Protein AF-K5VY73-F1 (afdb_monomer_lite)

pLDDT: mean 74.34, std 22.11, range [36.94, 97.06]

InterPro domains:
  IPR023198 Phosphoglycolate phosphatase-like, domain 2 [G3DSA:1.10.150.240] (30-88)
  IPR036412 HAD-like superfamily [SSF56784] (15-99)
  IPR051806 HAD-like Sugar Phosphate Phosphatase [PTHR43481] (10-94)

Secondary structure (DSSP, 8-state):
------PPP-----S-----SBTTTB--HHHHHHHHHHHHHHTT--HHHHHHHHTTS-HHHHHHHH-TTS-TTTHHHHHHHHHHHHHHHHHHHHHHSTT--S--------S-S------------------------PPP-------

Sequence (147 aa):
MSSQQQQPIVTFFTEAVLFDMDGTLTDSIAAVEAAWGKVAMDIGQDPAYVIAATHGKRAVDNLAQFKPHIKAHEMDDEVTAFEESILFFADAYNKFGPGSQPGSPSPTIDSGATTPSLTPSSSAPSSRAPSRAPSFRPPDHVCRERA

Organism: Phanerochaete carnosa (strain HHB-10118-sp) (NCBI:txid650164)

Structure (mmCIF, N/CA/C/O backbone):
data_AF-K5VY73-F1
#
_entry.id   AF-K5VY73-F1
#
loop_
_atom_site.group_PDB
_atom_site.id
_atom_site.type_symbol
_atom_site.label_atom_id
_atom_site.label_alt_id
_atom_site.label_comp_id
_atom_site.label_asym_id
_atom_site.label_entity_id
_atom_site.label_seq_id
_atom_site.pdbx_PDB_ins_code
_atom_site.Cartn_x
_atom_site.Cartn_y
_atom_site.Cartn_z
_atom_site.occupancy
_atom_site.B_iso_or_equiv
_atom_site.auth_seq_id
_atom_site.auth_comp_id
_atom_site.auth_asym_id
_atom_site.auth_atom_id
_atom_site.pdbx_PDB_model_num
ATOM 1 N N . MET A 1 1 ? -36.052 10.084 -1.325 1.00 48.84 1 MET A N 1
ATOM 2 C CA . MET A 1 1 ? -35.881 10.319 0.124 1.00 48.84 1 MET A CA 1
ATOM 3 C C . MET A 1 1 ? -35.345 9.027 0.722 1.00 48.84 1 MET A C 1
ATOM 5 O O . MET A 1 1 ? -36.136 8.160 1.063 1.00 48.84 1 MET A O 1
ATOM 9 N N . SER A 1 2 ? -34.023 8.836 0.715 1.00 58.88 2 SER A N 1
ATOM 10 C CA . SER A 1 2 ? -33.405 7.623 1.267 1.00 58.88 2 SER A CA 1
ATOM 11 C C . SER A 1 2 ? -33.221 7.804 2.765 1.00 58.88 2 SER A C 1
ATOM 13 O O . SER A 1 2 ? -32.424 8.630 3.204 1.00 58.88 2 SER A O 1
ATOM 15 N N . SER A 1 3 ? -34.014 7.068 3.535 1.00 61.28 3 SER A N 1
ATOM 16 C CA . SER A 1 3 ? -33.940 7.012 4.989 1.00 61.28 3 SER A CA 1
ATOM 17 C C . SER A 1 3 ? -32.624 6.353 5.400 1.00 61.28 3 SER A C 1
ATOM 19 O O . SER A 1 3 ? -32.443 5.156 5.191 1.00 61.28 3 SER A O 1
ATOM 21 N N . GLN A 1 4 ? -31.705 7.133 5.967 1.00 61.09 4 GLN A N 1
ATOM 22 C CA . GLN A 1 4 ? -30.519 6.607 6.640 1.00 61.09 4 GLN A CA 1
ATOM 23 C C . GLN A 1 4 ? -30.999 5.825 7.871 1.00 61.09 4 GLN A C 1
ATOM 25 O O . GLN A 1 4 ? -31.485 6.414 8.837 1.00 61.09 4 GLN A O 1
ATOM 30 N N . GLN A 1 5 ? -30.948 4.494 7.815 1.00 65.00 5 GLN A N 1
ATOM 31 C CA . GLN A 1 5 ? -31.205 3.655 8.982 1.00 65.00 5 GLN A CA 1
ATOM 32 C C . GLN A 1 5 ? -30.027 3.810 9.946 1.00 65.00 5 GLN A C 1
ATOM 34 O O . GLN A 1 5 ? -28.917 3.361 9.664 1.00 65.00 5 GLN A O 1
ATOM 39 N N . GLN A 1 6 ? -30.271 4.477 11.073 1.00 66.31 6 GLN A N 1
ATOM 40 C CA . GLN A 1 6 ? -29.308 4.586 12.161 1.00 66.31 6 GLN A CA 1
ATOM 41 C C . GLN A 1 6 ? -29.053 3.180 12.721 1.00 66.31 6 GLN A C 1
ATOM 43 O O . GLN A 1 6 ? -29.952 2.569 13.300 1.00 66.31 6 GLN A O 1
ATOM 48 N N . GLN A 1 7 ? -27.846 2.654 12.522 1.00 74.56 7 GLN A N 1
ATOM 49 C CA . GLN A 1 7 ? -27.454 1.368 13.094 1.00 74.56 7 GLN A CA 1
ATOM 50 C C . GLN A 1 7 ? -27.442 1.475 14.632 1.00 74.56 7 GLN A C 1
ATOM 52 O O . GLN A 1 7 ? -26.979 2.493 15.161 1.00 74.56 7 GLN A O 1
ATOM 57 N N . PRO A 1 8 ? -27.961 0.475 15.369 1.00 80.75 8 PRO A N 1
ATOM 58 C CA . PRO A 1 8 ? -27.971 0.505 16.827 1.00 80.75 8 PRO A CA 1
ATOM 59 C C . PRO A 1 8 ? -26.538 0.473 17.375 1.00 80.75 8 PRO A C 1
ATOM 61 O O . PRO A 1 8 ? -25.702 -0.298 16.910 1.00 80.75 8 PRO A O 1
ATOM 64 N N . ILE A 1 9 ? -26.259 1.305 18.381 1.00 88.31 9 ILE A N 1
ATOM 65 C CA . ILE A 1 9 ? -24.979 1.285 19.101 1.00 88.31 9 ILE A CA 1
ATOM 66 C C . ILE A 1 9 ? -24.920 -0.006 19.924 1.00 88.31 9 ILE A C 1
ATOM 68 O O . ILE A 1 9 ? -25.812 -0.261 20.734 1.00 88.31 9 ILE A O 1
ATOM 72 N N . VAL A 1 10 ? -23.871 -0.805 19.726 1.00 90.81 10 VAL A N 1
ATOM 73 C CA . VAL A 1 10 ? -23.639 -2.057 20.459 1.00 90.81 10 VAL A CA 1
ATOM 74 C C . VAL A 1 10 ? -22.386 -1.914 21.320 1.00 90.81 10 VAL A C 1
ATOM 76 O O . VAL A 1 10 ? -21.355 -1.445 20.842 1.00 90.81 10 VAL A O 1
ATOM 79 N N . THR A 1 11 ? -22.475 -2.324 22.585 1.00 92.69 11 THR A N 1
ATOM 80 C CA . THR A 1 11 ? -21.368 -2.272 23.552 1.00 92.69 11 THR A CA 1
ATOM 81 C C . THR A 1 11 ? -20.851 -3.679 23.836 1.00 92.69 11 THR A C 1
ATOM 83 O O . THR A 1 11 ? -21.643 -4.580 24.110 1.00 92.69 11 THR A O 1
ATOM 86 N N . PHE A 1 12 ? -19.527 -3.852 23.834 1.00 92.25 12 PHE A N 1
ATOM 87 C CA . PHE A 1 12 ? -18.850 -5.108 24.171 1.00 92.25 12 PHE A CA 1
ATOM 88 C C . PHE A 1 12 ? -17.764 -4.866 25.225 1.00 92.25 12 PHE A C 1
ATOM 90 O O . PHE A 1 12 ? -17.153 -3.799 25.251 1.00 92.25 12 PHE A O 1
ATOM 97 N N . PHE A 1 13 ? -17.510 -5.863 26.076 1.00 95.19 13 PHE A N 1
ATOM 98 C CA . PHE A 1 13 ? -16.440 -5.838 27.076 1.00 95.19 13 PHE A CA 1
ATOM 99 C C . PHE A 1 13 ? -15.365 -6.857 26.694 1.00 95.19 13 PHE A C 1
ATOM 101 O O . PHE A 1 13 ? -15.680 -8.011 26.413 1.00 95.19 13 PHE A O 1
ATOM 108 N N . THR A 1 14 ? -14.107 -6.425 26.680 1.00 95.50 14 THR A N 1
ATOM 109 C CA . THR A 1 14 ? -12.933 -7.250 26.371 1.00 95.50 14 THR A CA 1
ATOM 110 C C . THR A 1 14 ? -11.769 -6.825 27.260 1.00 95.50 14 THR A C 1
ATOM 112 O O . THR A 1 14 ? -11.733 -5.691 27.738 1.00 95.50 14 THR A O 1
ATOM 115 N N . GLU A 1 15 ? -10.820 -7.728 27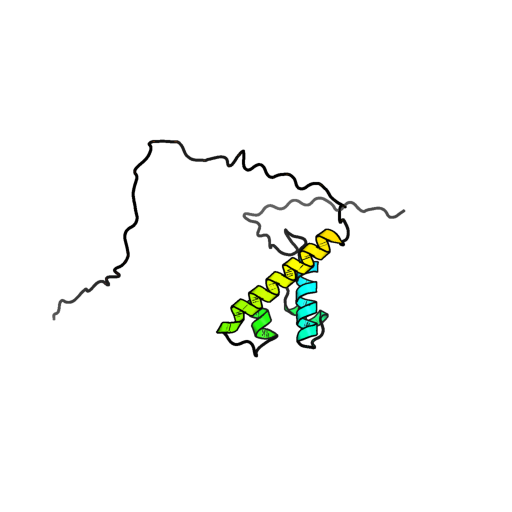.482 1.00 97.06 15 GLU A N 1
ATOM 116 C CA . GLU A 1 15 ? -9.601 -7.454 28.249 1.00 97.06 15 GLU A CA 1
ATOM 117 C C . GLU A 1 15 ? -8.576 -6.654 27.431 1.00 97.06 15 GLU A C 1
ATOM 119 O O . GLU A 1 15 ? -7.795 -5.889 27.993 1.00 97.06 15 GLU A O 1
ATOM 124 N N . ALA A 1 16 ? -8.593 -6.802 26.102 1.00 95.94 16 ALA A N 1
ATOM 125 C CA . ALA A 1 16 ? -7.701 -6.094 25.191 1.00 95.94 16 ALA A CA 1
ATOM 126 C C . ALA A 1 16 ? -8.325 -5.909 23.799 1.00 95.94 16 ALA A C 1
ATOM 128 O O . ALA A 1 16 ? -9.226 -6.650 23.393 1.00 95.94 16 ALA A O 1
ATOM 129 N N . VAL A 1 17 ? -7.807 -4.924 23.062 1.00 94.12 17 VAL A N 1
ATOM 130 C CA . VAL A 1 17 ? -8.112 -4.663 21.649 1.00 94.12 17 VAL A CA 1
ATOM 131 C C . VAL A 1 17 ? -6.791 -4.50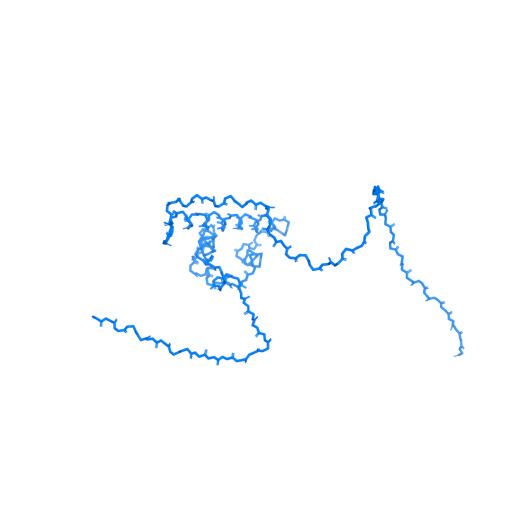1 20.905 1.00 94.12 17 VAL A C 1
ATOM 133 O O . VAL A 1 17 ? -5.897 -3.807 21.389 1.00 94.12 17 VAL A O 1
ATOM 136 N N . LEU A 1 18 ? -6.674 -5.138 19.740 1.00 94.62 18 LEU A N 1
ATOM 137 C CA . LEU A 1 18 ? -5.537 -4.988 18.838 1.00 94.62 18 LEU A CA 1
ATOM 138 C C . LEU A 1 18 ? -6.001 -4.277 17.566 1.00 94.62 18 LEU A C 1
ATOM 140 O O . LEU A 1 18 ? -6.978 -4.699 16.950 1.00 94.62 18 LEU A O 1
ATOM 144 N N . PHE A 1 19 ? -5.290 -3.216 17.194 1.00 91.31 19 PHE A N 1
ATOM 145 C CA . PHE A 1 19 ? -5.516 -2.473 15.960 1.00 91.31 19 PHE A CA 1
ATOM 146 C C . PHE A 1 19 ? -4.375 -2.749 14.988 1.00 91.31 19 PHE A C 1
ATOM 148 O O . PHE A 1 19 ? -3.208 -2.719 15.381 1.00 91.31 19 PHE A O 1
ATOM 155 N N . ASP A 1 20 ? -4.728 -3.003 13.733 1.00 87.12 20 ASP A N 1
ATOM 156 C CA . ASP A 1 20 ? -3.786 -2.937 12.617 1.00 87.12 20 ASP A CA 1
ATOM 157 C C . ASP A 1 20 ? -3.502 -1.463 12.247 1.00 87.12 20 ASP A C 1
ATOM 159 O O . ASP A 1 20 ? -4.169 -0.558 12.754 1.00 87.12 20 ASP A O 1
ATOM 163 N N . MET A 1 21 ? -2.517 -1.192 11.388 1.00 89.50 21 MET A N 1
ATOM 164 C CA . MET A 1 21 ? -2.183 0.170 10.957 1.00 89.50 21 MET A CA 1
ATOM 165 C C . MET A 1 21 ? -2.902 0.554 9.657 1.00 89.50 21 MET A C 1
ATOM 167 O O . MET A 1 21 ? -3.757 1.447 9.665 1.00 89.50 21 MET A O 1
ATOM 171 N N . ASP A 1 22 ? -2.560 -0.110 8.551 1.00 83.06 22 ASP A N 1
ATOM 172 C CA . ASP A 1 22 ? -3.034 0.230 7.209 1.00 83.06 22 ASP A CA 1
ATOM 173 C C . ASP A 1 22 ? -4.517 -0.108 7.050 1.00 83.06 22 ASP A C 1
ATOM 175 O O . ASP A 1 22 ? -4.951 -1.233 7.282 1.00 83.06 22 ASP A O 1
ATOM 179 N N . GLY A 1 23 ? -5.333 0.879 6.683 1.00 80.81 23 GLY A N 1
ATOM 180 C CA . GLY A 1 23 ? -6.775 0.691 6.520 1.00 80.81 23 GLY A CA 1
ATOM 181 C C . GLY A 1 23 ? -7.570 0.555 7.820 1.00 80.81 23 GLY A C 1
ATOM 182 O O . GLY A 1 23 ? -8.796 0.473 7.765 1.00 80.81 23 GLY A O 1
ATOM 183 N N . THR A 1 24 ? -6.902 0.548 8.979 1.00 87.69 24 THR A N 1
ATOM 184 C CA . THR A 1 24 ? -7.545 0.509 10.303 1.00 87.69 24 THR A CA 1
ATOM 185 C C . THR A 1 24 ? -7.367 1.828 11.045 1.00 87.69 24 THR A C 1
ATOM 187 O O . THR A 1 24 ? -8.353 2.444 11.446 1.00 87.69 24 THR A O 1
ATOM 190 N N . LEU A 1 25 ? -6.121 2.278 11.221 1.00 88.75 25 LEU A N 1
ATOM 191 C CA . LEU A 1 25 ? -5.806 3.560 11.861 1.00 88.75 25 LEU A CA 1
ATOM 192 C C . LEU A 1 25 ? -5.485 4.654 10.836 1.00 88.75 25 LEU A C 1
ATOM 194 O O . LEU A 1 25 ? -5.762 5.824 11.096 1.00 88.75 25 LEU A O 1
ATOM 198 N N . THR A 1 26 ? -4.938 4.273 9.679 1.00 85.06 26 THR A N 1
ATOM 199 C CA . THR A 1 26 ? -4.504 5.195 8.621 1.00 85.06 26 THR A CA 1
ATOM 200 C C . THR A 1 26 ? -5.173 4.852 7.292 1.00 85.06 26 THR A C 1
ATOM 202 O O . THR A 1 26 ? -5.247 3.684 6.918 1.00 85.06 26 THR A O 1
ATOM 205 N N . ASP A 1 27 ? -5.607 5.863 6.534 1.00 84.31 27 ASP A N 1
ATOM 206 C CA . ASP A 1 27 ? -6.146 5.704 5.172 1.00 84.31 27 ASP A CA 1
ATOM 207 C C . ASP A 1 27 ? -5.018 5.605 4.122 1.00 84.31 27 ASP A C 1
ATOM 209 O O . ASP A 1 27 ? -4.887 6.418 3.211 1.00 84.31 27 ASP A O 1
ATOM 213 N N . SER A 1 28 ? -4.118 4.641 4.314 1.00 85.12 28 SER A N 1
ATOM 214 C CA . SER A 1 28 ? -2.937 4.403 3.471 1.00 85.12 28 SER A CA 1
ATOM 215 C C . SER A 1 28 ? -3.182 3.384 2.353 1.00 85.12 28 SER A C 1
ATOM 217 O O . SER A 1 28 ? -2.306 3.201 1.506 1.00 85.12 28 SER A O 1
ATOM 219 N N . ILE A 1 29 ? -4.366 2.751 2.304 1.00 89.06 29 ILE A N 1
ATOM 220 C CA . ILE A 1 29 ? -4.691 1.679 1.346 1.00 89.06 29 ILE A CA 1
ATOM 221 C C . ILE A 1 29 ? -4.426 2.137 -0.091 1.00 89.06 29 ILE A C 1
ATOM 223 O O . ILE A 1 29 ? -3.675 1.484 -0.810 1.00 89.06 29 ILE A O 1
ATOM 227 N N . ALA A 1 30 ? -4.966 3.289 -0.498 1.00 90.19 30 ALA A N 1
ATOM 228 C CA . ALA A 1 30 ? -4.862 3.755 -1.882 1.00 90.19 30 ALA A CA 1
ATOM 229 C C . ALA A 1 30 ? -3.406 3.983 -2.335 1.00 90.19 30 ALA A C 1
ATOM 231 O O . ALA A 1 30 ? -3.055 3.684 -3.477 1.00 90.19 30 ALA A O 1
ATOM 232 N N . ALA A 1 31 ? -2.547 4.491 -1.446 1.00 92.12 31 ALA A N 1
ATOM 233 C CA . ALA A 1 31 ? -1.137 4.725 -1.752 1.00 92.12 31 ALA A CA 1
ATOM 234 C C . ALA A 1 31 ? -0.355 3.409 -1.879 1.00 92.12 31 ALA A C 1
ATOM 236 O O . ALA A 1 31 ? 0.439 3.243 -2.807 1.00 92.12 31 ALA A O 1
ATOM 237 N N . VAL A 1 32 ? -0.616 2.458 -0.978 1.00 92.50 32 VAL A N 1
ATOM 238 C CA . VAL A 1 32 ? 0.005 1.127 -0.998 1.00 92.50 32 VAL A CA 1
ATOM 239 C C . VAL A 1 32 ? -0.437 0.335 -2.232 1.00 92.50 32 VAL A C 1
ATOM 241 O O . VAL A 1 32 ? 0.398 -0.260 -2.913 1.00 92.50 32 VAL A O 1
ATOM 244 N N . GLU A 1 33 ? -1.725 0.370 -2.578 1.00 94.19 33 GLU A N 1
ATOM 245 C CA . GLU A 1 33 ? -2.256 -0.273 -3.784 1.00 94.19 33 GLU A CA 1
ATOM 246 C C . GLU A 1 33 ? -1.676 0.339 -5.064 1.00 94.19 33 GLU A C 1
ATOM 248 O O . GLU A 1 33 ? -1.316 -0.393 -5.986 1.00 94.19 33 GLU A O 1
ATOM 253 N N . ALA A 1 34 ? -1.511 1.665 -5.122 1.00 93.50 34 ALA A N 1
ATOM 254 C CA . ALA A 1 34 ? -0.882 2.336 -6.259 1.00 93.50 34 ALA A CA 1
ATOM 255 C C . ALA A 1 34 ? 0.598 1.943 -6.422 1.00 93.50 34 ALA A C 1
ATOM 257 O O . ALA A 1 34 ? 1.048 1.677 -7.542 1.00 93.50 34 ALA A O 1
ATOM 258 N N . ALA A 1 35 ? 1.342 1.840 -5.316 1.00 95.38 35 ALA A N 1
ATOM 259 C CA . ALA A 1 35 ? 2.725 1.368 -5.319 1.00 95.38 35 ALA A CA 1
ATOM 260 C C . ALA A 1 35 ? 2.837 -0.078 -5.827 1.00 95.38 35 ALA A C 1
ATOM 262 O O . ALA A 1 35 ? 3.642 -0.366 -6.715 1.00 95.38 35 ALA A O 1
ATOM 263 N N . TRP A 1 36 ? 1.986 -0.984 -5.338 1.00 96.25 36 TRP A N 1
ATOM 264 C CA . TRP A 1 36 ? 1.940 -2.361 -5.836 1.00 96.25 36 TRP A CA 1
ATOM 265 C C . TRP A 1 36 ? 1.472 -2.454 -7.286 1.00 96.25 36 TRP A C 1
ATOM 267 O O . TRP A 1 36 ? 2.000 -3.268 -8.042 1.00 96.25 36 TRP A O 1
ATOM 277 N N . GLY A 1 37 ? 0.546 -1.593 -7.706 1.00 95.19 37 GLY A N 1
ATOM 278 C CA . GLY A 1 37 ? 0.119 -1.481 -9.096 1.00 95.19 37 GLY A CA 1
ATOM 279 C C . GLY A 1 37 ? 1.276 -1.115 -10.025 1.00 95.19 37 GLY A C 1
ATOM 280 O O . GLY A 1 37 ? 1.421 -1.727 -11.083 1.00 95.19 37 GLY A O 1
ATOM 281 N N . LYS A 1 38 ? 2.153 -0.193 -9.607 1.00 94.81 38 LYS A N 1
ATOM 282 C CA . LYS A 1 38 ? 3.395 0.117 -10.332 1.00 94.81 38 LYS A CA 1
ATOM 283 C C . LYS A 1 38 ? 4.302 -1.113 -10.428 1.00 94.81 38 LYS A C 1
ATOM 285 O O . LYS A 1 38 ? 4.721 -1.468 -11.525 1.00 94.81 38 LYS A O 1
ATOM 290 N N . VAL A 1 39 ? 4.559 -1.797 -9.310 1.00 94.56 39 VAL A N 1
ATOM 291 C CA . VAL A 1 39 ? 5.399 -3.009 -9.301 1.00 94.56 39 VAL A CA 1
ATOM 292 C C . VAL A 1 39 ? 4.828 -4.091 -10.221 1.00 94.56 39 VAL A C 1
ATOM 294 O O . VAL A 1 39 ? 5.587 -4.724 -10.950 1.00 94.56 39 VAL A O 1
ATOM 297 N N . ALA A 1 40 ? 3.506 -4.281 -10.230 1.00 95.19 40 ALA A N 1
ATOM 298 C CA . ALA A 1 40 ? 2.829 -5.229 -11.109 1.00 95.19 40 ALA A CA 1
ATOM 299 C C . ALA A 1 40 ? 3.061 -4.904 -12.592 1.00 95.19 40 ALA A C 1
ATOM 301 O O . ALA A 1 40 ? 3.376 -5.802 -13.373 1.00 95.19 40 ALA A O 1
ATOM 302 N N . MET A 1 41 ? 2.978 -3.622 -12.966 1.00 94.19 41 MET A N 1
ATOM 303 C CA . MET A 1 41 ? 3.291 -3.170 -14.325 1.00 94.19 41 MET A CA 1
ATOM 304 C C . MET A 1 41 ? 4.759 -3.430 -14.686 1.00 94.19 41 MET A C 1
ATOM 306 O O . MET A 1 41 ? 5.025 -3.933 -15.776 1.00 94.19 41 MET A O 1
ATOM 310 N N . ASP A 1 42 ? 5.692 -3.159 -13.769 1.00 92.69 42 ASP A N 1
ATOM 311 C CA . ASP A 1 42 ? 7.133 -3.356 -13.988 1.00 92.69 42 ASP A CA 1
ATOM 312 C C . ASP A 1 42 ? 7.485 -4.833 -14.251 1.00 92.69 42 ASP A C 1
ATOM 314 O O . ASP A 1 42 ? 8.358 -5.135 -15.065 1.00 92.69 42 ASP A O 1
ATOM 318 N N . ILE A 1 43 ? 6.785 -5.765 -13.596 1.00 92.88 43 ILE A N 1
ATOM 319 C CA . ILE A 1 43 ? 6.976 -7.216 -13.777 1.00 92.88 43 ILE A CA 1
ATOM 320 C C . ILE A 1 43 ? 6.027 -7.835 -14.818 1.00 92.88 43 ILE A C 1
ATOM 322 O O . ILE A 1 43 ? 6.060 -9.049 -15.028 1.00 92.88 43 ILE A O 1
ATOM 326 N N . GLY A 1 44 ? 5.170 -7.032 -15.458 1.00 93.44 44 GLY A N 1
ATOM 327 C CA . GLY A 1 44 ? 4.201 -7.487 -16.459 1.00 93.44 44 GLY A CA 1
ATOM 328 C C . GLY A 1 44 ? 3.094 -8.402 -15.919 1.00 93.44 44 GLY A C 1
ATOM 329 O O . GLY A 1 44 ? 2.582 -9.238 -16.664 1.00 93.44 44 GLY A O 1
ATOM 330 N N . GLN A 1 45 ? 2.737 -8.282 -14.637 1.00 94.81 45 GLN A N 1
ATOM 331 C CA . GLN A 1 45 ? 1.632 -9.014 -14.010 1.00 94.81 45 GLN A CA 1
ATOM 332 C C . GLN A 1 45 ? 0.376 -8.148 -13.878 1.00 94.81 45 GLN A C 1
ATOM 334 O O . GLN A 1 45 ? 0.428 -6.922 -13.939 1.00 94.81 45 GLN A O 1
ATOM 339 N N . ASP A 1 46 ? -0.769 -8.803 -13.685 1.00 95.31 46 ASP A N 1
ATOM 340 C CA . ASP A 1 46 ? -2.038 -8.123 -13.431 1.00 95.31 46 ASP A CA 1
ATOM 341 C C . ASP A 1 46 ? -2.003 -7.381 -12.076 1.00 95.31 46 ASP A C 1
ATOM 343 O O . ASP A 1 46 ? -1.812 -8.030 -11.039 1.00 95.31 46 ASP A O 1
ATOM 347 N N . PRO A 1 47 ? -2.214 -6.049 -12.045 1.00 94.25 47 PRO A N 1
ATOM 348 C CA . PRO A 1 47 ? -2.254 -5.277 -10.807 1.00 94.25 47 PRO A CA 1
ATOM 349 C C . PRO A 1 47 ? -3.258 -5.805 -9.784 1.00 94.25 47 PRO A C 1
ATOM 351 O O . PRO A 1 47 ? -2.938 -5.851 -8.599 1.00 94.25 47 PRO A O 1
ATOM 354 N N . ALA A 1 48 ? -4.442 -6.251 -10.219 1.00 93.69 48 ALA A N 1
ATOM 355 C CA . ALA A 1 48 ? -5.469 -6.736 -9.298 1.00 93.69 48 ALA A CA 1
ATOM 356 C C . ALA A 1 48 ? -5.015 -8.006 -8.560 1.00 93.69 48 ALA A C 1
ATOM 358 O O . ALA A 1 48 ? -5.236 -8.148 -7.356 1.00 93.69 48 ALA A O 1
ATOM 359 N N . TYR A 1 49 ? -4.326 -8.905 -9.267 1.00 93.94 49 TYR A N 1
ATOM 360 C CA . TYR A 1 49 ? -3.738 -10.106 -8.683 1.00 93.94 49 TYR A CA 1
ATOM 361 C C . TYR A 1 49 ? -2.632 -9.782 -7.667 1.00 93.94 49 TYR A C 1
ATOM 363 O O . TYR A 1 49 ? -2.638 -10.323 -6.559 1.00 93.94 49 TYR A O 1
ATOM 371 N N . VAL A 1 50 ? -1.702 -8.887 -8.019 1.00 93.44 50 VAL A N 1
ATOM 372 C CA . VAL A 1 50 ? -0.580 -8.509 -7.142 1.00 93.44 50 VAL A CA 1
ATOM 373 C C . VAL A 1 50 ? -1.083 -7.799 -5.884 1.00 93.44 50 VAL A C 1
ATOM 375 O O . VAL A 1 50 ? -0.687 -8.160 -4.777 1.00 93.44 50 VAL A O 1
ATOM 378 N N . ILE A 1 51 ? -2.003 -6.843 -6.021 1.00 92.94 51 ILE A N 1
ATOM 379 C CA . ILE A 1 51 ? -2.590 -6.121 -4.884 1.00 92.94 51 ILE A CA 1
ATOM 380 C C . ILE A 1 51 ? -3.273 -7.105 -3.922 1.00 92.94 51 ILE A C 1
ATOM 382 O O . ILE A 1 51 ? -2.925 -7.162 -2.743 1.00 92.94 51 ILE A O 1
ATOM 386 N N . ALA A 1 52 ? -4.147 -7.981 -4.428 1.00 92.12 52 ALA A N 1
ATOM 387 C CA . ALA A 1 52 ? -4.847 -8.959 -3.594 1.00 92.12 52 ALA A CA 1
ATOM 388 C C . ALA A 1 52 ? -3.890 -9.896 -2.833 1.00 92.12 52 ALA A C 1
ATOM 390 O O . ALA A 1 52 ? -4.158 -10.290 -1.699 1.00 92.12 52 ALA A O 1
ATOM 391 N N . ALA A 1 53 ? -2.760 -10.254 -3.445 1.00 90.38 53 ALA A N 1
ATOM 392 C CA . ALA A 1 53 ? -1.781 -11.155 -2.852 1.00 90.38 53 ALA A CA 1
ATOM 393 C C . ALA A 1 53 ? -0.870 -10.501 -1.796 1.00 90.38 53 ALA A C 1
ATOM 395 O O . ALA A 1 53 ? -0.230 -11.238 -1.034 1.00 90.38 53 ALA A O 1
ATOM 396 N N . THR A 1 54 ? -0.795 -9.166 -1.753 1.00 91.19 54 THR A N 1
ATOM 397 C CA . THR A 1 54 ? 0.196 -8.410 -0.964 1.00 91.19 54 THR A CA 1
ATOM 398 C C . THR A 1 54 ? -0.352 -7.813 0.332 1.00 91.19 54 THR A C 1
ATOM 400 O O . THR A 1 54 ? 0.445 -7.529 1.229 1.00 91.19 54 THR A O 1
ATOM 403 N N . HIS A 1 55 ? -1.675 -7.674 0.477 1.00 87.75 55 HIS A N 1
ATOM 404 C CA . HIS A 1 55 ? -2.295 -7.114 1.684 1.00 87.75 55 HIS A CA 1
ATOM 405 C C . HIS A 1 55 ? -1.853 -7.827 2.971 1.00 87.75 55 HIS A C 1
ATOM 407 O O . HIS A 1 55 ? -1.814 -9.057 3.042 1.00 87.75 55 HIS A O 1
ATOM 413 N N . GLY A 1 56 ? -1.536 -7.034 4.001 1.00 84.88 56 GLY A N 1
ATOM 414 C CA . GLY A 1 56 ? -1.173 -7.519 5.338 1.00 84.88 56 GLY A CA 1
ATOM 415 C C . GLY A 1 56 ? 0.152 -8.288 5.413 1.00 84.88 56 GLY A C 1
ATOM 416 O O . GLY A 1 56 ? 0.450 -8.891 6.443 1.00 84.88 56 GLY A O 1
ATOM 417 N N . LYS A 1 57 ? 0.950 -8.300 4.338 1.00 91.25 57 LYS A N 1
ATOM 418 C CA . LYS A 1 57 ? 2.271 -8.938 4.292 1.00 91.25 57 LYS A CA 1
ATOM 419 C C . LYS A 1 57 ? 3.372 -7.894 4.203 1.00 91.25 57 LYS A C 1
ATOM 421 O O . LYS A 1 57 ? 3.186 -6.807 3.662 1.00 91.25 57 LYS A O 1
ATOM 426 N N . ARG A 1 58 ? 4.557 -8.255 4.693 1.00 93.19 58 ARG A N 1
ATOM 427 C CA . ARG A 1 58 ? 5.725 -7.375 4.634 1.00 93.19 58 ARG A CA 1
ATOM 428 C C . ARG A 1 58 ? 6.167 -7.177 3.184 1.00 93.19 58 ARG A C 1
ATOM 430 O O . ARG A 1 58 ? 6.166 -8.122 2.395 1.00 93.19 58 ARG A O 1
ATOM 437 N N . ALA A 1 59 ? 6.625 -5.966 2.866 1.00 92.75 59 ALA A N 1
ATOM 438 C CA . ALA A 1 59 ? 7.137 -5.624 1.540 1.00 92.75 59 ALA A CA 1
ATOM 439 C C . ALA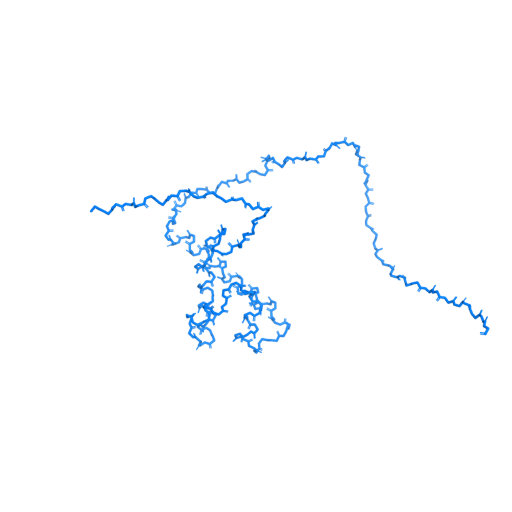 A 1 59 ? 8.264 -6.565 1.089 1.00 92.75 59 ALA A C 1
ATOM 441 O O . ALA A 1 59 ? 8.223 -7.062 -0.031 1.00 92.75 59 ALA A O 1
ATOM 442 N N . VAL A 1 60 ? 9.207 -6.886 1.983 1.00 94.06 60 VAL A N 1
ATOM 443 C CA . VAL A 1 60 ? 10.320 -7.812 1.710 1.00 94.06 60 VAL A CA 1
ATOM 444 C C . VAL A 1 60 ? 9.852 -9.207 1.284 1.00 94.06 60 VAL A C 1
ATOM 446 O O . VAL A 1 60 ? 10.371 -9.760 0.316 1.00 94.06 60 VAL A O 1
ATOM 449 N N . ASP A 1 61 ? 8.836 -9.758 1.954 1.00 94.56 61 ASP A N 1
ATOM 450 C CA . ASP A 1 61 ? 8.329 -11.103 1.665 1.00 94.56 61 ASP A CA 1
ATOM 451 C C . ASP A 1 61 ? 7.618 -11.124 0.304 1.00 94.56 61 ASP A C 1
ATOM 453 O O . ASP A 1 61 ? 7.814 -12.030 -0.508 1.00 94.56 61 ASP A O 1
ATOM 457 N N . ASN A 1 62 ? 6.839 -10.078 0.019 1.00 94.75 62 ASN A N 1
ATOM 458 C CA . ASN A 1 62 ? 6.166 -9.916 -1.264 1.00 94.75 62 ASN A CA 1
ATOM 459 C C . ASN A 1 62 ? 7.160 -9.670 -2.409 1.00 94.75 62 ASN A C 1
ATOM 461 O O . ASN A 1 62 ? 7.039 -10.291 -3.461 1.00 94.75 62 ASN A O 1
ATOM 465 N N . LEU A 1 63 ? 8.161 -8.803 -2.230 1.00 94.00 63 LEU A N 1
ATOM 466 C CA . LEU A 1 63 ? 9.181 -8.541 -3.250 1.00 94.00 63 LEU A CA 1
ATOM 467 C C . LEU A 1 63 ? 9.993 -9.801 -3.554 1.00 94.00 63 LEU A C 1
ATOM 469 O O . LEU A 1 63 ? 10.202 -10.108 -4.724 1.00 94.00 63 LEU A O 1
ATOM 473 N N . ALA A 1 64 ? 10.358 -10.588 -2.540 1.00 93.44 64 ALA A N 1
ATOM 474 C CA . ALA A 1 64 ? 10.999 -11.884 -2.748 1.00 93.44 64 ALA A CA 1
ATOM 475 C C . ALA A 1 64 ? 10.111 -12.858 -3.547 1.00 93.44 64 ALA A C 1
ATOM 477 O O . ALA A 1 64 ? 10.615 -13.608 -4.384 1.00 93.44 64 ALA A O 1
ATOM 478 N N . GLN A 1 65 ? 8.792 -12.832 -3.325 1.00 92.31 65 GLN A N 1
ATOM 479 C CA . GLN A 1 65 ? 7.833 -13.662 -4.056 1.00 92.31 65 GLN A CA 1
ATOM 480 C C . GLN A 1 65 ? 7.647 -13.208 -5.517 1.00 92.31 65 GLN A C 1
ATOM 482 O O . GLN A 1 65 ? 7.640 -14.043 -6.422 1.00 92.31 65 GLN A O 1
ATOM 487 N N . PHE A 1 66 ? 7.478 -11.906 -5.762 1.00 92.25 66 PHE A N 1
ATOM 488 C CA . PHE A 1 66 ? 7.153 -11.357 -7.086 1.00 92.25 66 PHE A CA 1
ATOM 489 C C . PHE A 1 66 ? 8.380 -11.078 -7.959 1.00 92.25 66 PHE A C 1
ATOM 491 O O . PHE A 1 66 ? 8.295 -11.151 -9.186 1.00 92.25 66 PHE A O 1
ATOM 498 N N . LYS A 1 67 ? 9.529 -10.797 -7.343 1.00 91.19 67 LYS A N 1
ATOM 499 C CA . LYS A 1 67 ? 10.812 -10.540 -8.003 1.00 91.19 67 LYS A CA 1
ATOM 500 C C . LYS A 1 67 ? 11.886 -11.512 -7.476 1.00 91.19 67 LYS A C 1
ATOM 502 O O . LYS A 1 67 ? 12.862 -11.091 -6.856 1.00 91.19 67 LYS A O 1
ATOM 507 N N . PRO A 1 68 ? 11.782 -12.822 -7.776 1.00 90.19 68 PRO A N 1
ATOM 508 C CA . PRO A 1 68 ? 12.702 -13.841 -7.248 1.00 90.19 68 PRO A CA 1
ATOM 509 C C . PRO A 1 68 ? 14.148 -13.709 -7.758 1.00 90.19 68 PRO A C 1
ATOM 511 O O . PRO A 1 68 ? 15.035 -14.435 -7.319 1.00 90.19 68 PRO A O 1
ATOM 514 N N . HIS A 1 69 ? 14.389 -12.817 -8.720 1.00 90.69 69 HIS A N 1
ATOM 515 C CA . HIS A 1 69 ? 15.704 -12.530 -9.286 1.00 90.69 69 HIS A CA 1
ATOM 516 C C . HIS A 1 69 ? 16.496 -11.483 -8.486 1.00 90.69 69 HIS A C 1
ATOM 518 O O . HIS A 1 69 ? 17.686 -11.317 -8.756 1.00 90.69 69 HIS A O 1
ATOM 524 N N . ILE A 1 70 ? 15.875 -10.797 -7.516 1.00 88.19 70 ILE A N 1
ATOM 525 C CA . ILE A 1 70 ? 16.580 -9.890 -6.603 1.00 88.19 70 ILE A CA 1
ATOM 526 C C . ILE A 1 70 ? 17.551 -10.709 -5.755 1.00 88.19 70 ILE A C 1
ATOM 528 O O . ILE A 1 70 ? 17.175 -11.700 -5.121 1.00 88.19 70 ILE A O 1
ATOM 532 N N . LYS A 1 71 ? 18.818 -10.296 -5.721 1.00 90.94 71 LYS A N 1
ATOM 533 C CA . LYS A 1 71 ? 19.809 -10.948 -4.862 1.00 90.94 71 LYS A CA 1
ATOM 534 C C . LYS A 1 71 ? 19.612 -10.505 -3.417 1.00 90.94 71 LYS A C 1
ATOM 536 O O . LYS A 1 71 ? 19.235 -9.373 -3.152 1.00 90.94 71 LYS A O 1
ATOM 541 N N . ALA A 1 72 ? 19.977 -11.360 -2.463 1.00 88.94 72 ALA A N 1
ATOM 542 C CA . ALA A 1 72 ? 19.793 -11.072 -1.037 1.00 88.94 72 ALA A CA 1
ATOM 543 C C . ALA A 1 72 ? 20.419 -9.740 -0.569 1.00 88.94 72 ALA A C 1
ATOM 545 O O . ALA A 1 72 ? 19.881 -9.112 0.330 1.00 88.94 72 ALA A O 1
ATOM 546 N N . HIS A 1 73 ? 21.526 -9.301 -1.178 1.00 91.38 73 HIS A N 1
ATOM 547 C CA . HIS A 1 73 ? 22.180 -8.033 -0.831 1.00 91.38 73 HIS A CA 1
ATOM 548 C C . HIS A 1 73 ? 21.568 -6.799 -1.511 1.00 91.38 73 HIS A C 1
ATOM 550 O O . HIS A 1 73 ? 21.920 -5.691 -1.141 1.00 91.38 73 HIS A O 1
ATOM 556 N N . GLU A 1 74 ? 20.699 -6.988 -2.505 1.00 93.00 74 GLU A N 1
ATOM 557 C CA . GLU A 1 74 ? 19.980 -5.918 -3.220 1.00 93.00 74 GLU A CA 1
ATOM 558 C C . GLU A 1 74 ? 18.551 -5.748 -2.659 1.00 93.00 74 GLU A C 1
ATOM 560 O O . GLU A 1 74 ? 17.849 -4.806 -3.007 1.00 93.00 74 GLU A O 1
ATOM 565 N N . MET A 1 75 ? 18.102 -6.663 -1.788 1.00 93.06 75 MET A N 1
ATOM 566 C CA . MET A 1 75 ? 16.728 -6.691 -1.281 1.00 93.06 75 MET A CA 1
ATOM 567 C C . MET A 1 75 ? 16.382 -5.461 -0.440 1.00 93.06 75 MET A C 1
ATOM 569 O O . MET A 1 75 ? 15.298 -4.909 -0.600 1.00 93.06 75 MET A O 1
ATOM 573 N N . ASP A 1 76 ? 17.290 -5.018 0.428 1.00 92.81 76 ASP A N 1
ATOM 574 C CA . ASP A 1 76 ? 17.048 -3.854 1.287 1.00 92.81 76 ASP A CA 1
ATOM 575 C C . ASP A 1 76 ? 16.895 -2.564 0.459 1.00 92.81 76 ASP A C 1
ATOM 577 O O . ASP A 1 76 ? 16.037 -1.727 0.756 1.00 92.81 76 ASP A O 1
ATOM 581 N N . ASP A 1 77 ? 17.661 -2.438 -0.628 1.00 95.06 77 ASP A N 1
ATOM 582 C CA . ASP A 1 77 ? 17.573 -1.306 -1.556 1.00 95.06 77 ASP A CA 1
ATOM 583 C C . ASP A 1 77 ? 16.242 -1.325 -2.328 1.00 95.06 77 ASP A C 1
ATOM 585 O O . ASP A 1 77 ? 15.586 -0.294 -2.472 1.00 95.06 77 ASP A O 1
ATOM 589 N N . GLU A 1 78 ? 15.792 -2.501 -2.777 1.00 94.31 78 GLU A N 1
ATOM 590 C CA . GLU A 1 78 ? 14.502 -2.667 -3.463 1.00 94.31 78 GLU A CA 1
ATOM 591 C C . GLU A 1 78 ? 13.307 -2.411 -2.535 1.00 94.31 78 GLU A C 1
ATOM 593 O O . GLU A 1 78 ? 12.319 -1.804 -2.955 1.00 94.31 78 GLU A O 1
ATOM 598 N N . VAL A 1 79 ? 13.393 -2.830 -1.268 1.00 95.38 79 VAL A N 1
ATOM 599 C CA . VAL A 1 79 ? 12.384 -2.506 -0.247 1.00 95.38 79 VAL A CA 1
ATOM 600 C C . VAL A 1 79 ? 12.334 -0.999 -0.022 1.00 95.38 79 VAL A C 1
ATOM 602 O O . VAL A 1 79 ? 11.249 -0.425 -0.049 1.00 95.38 79 VAL A O 1
ATOM 605 N N . THR A 1 80 ? 13.490 -0.348 0.119 1.00 95.75 80 THR A N 1
ATOM 606 C CA . THR A 1 80 ? 13.568 1.110 0.291 1.00 95.75 80 THR A CA 1
ATOM 607 C C . THR A 1 80 ? 12.947 1.836 -0.904 1.00 95.75 80 THR A C 1
ATOM 609 O O . THR A 1 80 ? 12.087 2.697 -0.729 1.00 95.75 80 THR A O 1
ATOM 612 N N . ALA A 1 81 ? 13.294 1.439 -2.131 1.00 94.56 81 ALA A N 1
ATOM 613 C CA . ALA A 1 81 ? 12.726 2.020 -3.347 1.00 94.56 81 ALA A CA 1
ATOM 614 C C . ALA A 1 81 ? 11.202 1.814 -3.447 1.00 94.56 81 ALA A C 1
ATOM 616 O O . ALA A 1 81 ? 10.474 2.675 -3.953 1.00 94.56 81 ALA A O 1
ATOM 617 N N . PHE A 1 82 ? 10.698 0.675 -2.965 1.00 95.31 82 PHE A N 1
ATOM 618 C CA . PHE A 1 82 ? 9.265 0.423 -2.872 1.00 95.31 82 PHE A CA 1
ATOM 619 C C . PHE A 1 82 ? 8.589 1.333 -1.834 1.00 95.31 82 PHE A C 1
ATOM 621 O O . PHE A 1 82 ? 7.575 1.958 -2.152 1.00 95.31 82 PHE A O 1
ATOM 628 N N . GLU A 1 83 ? 9.154 1.477 -0.636 1.00 94.56 83 GLU A N 1
ATOM 629 C CA . GLU A 1 83 ? 8.626 2.357 0.416 1.00 94.56 83 GLU A CA 1
ATOM 630 C C . GLU A 1 83 ? 8.612 3.833 -0.012 1.00 94.56 83 GLU A C 1
ATOM 632 O O . GLU A 1 83 ? 7.614 4.531 0.183 1.00 94.56 83 GLU A O 1
ATOM 637 N N . GLU A 1 84 ? 9.658 4.298 -0.696 1.00 94.94 84 GLU A N 1
ATOM 638 C CA . GLU A 1 84 ? 9.690 5.636 -1.297 1.00 94.94 84 GLU A CA 1
ATOM 639 C C . GLU A 1 84 ? 8.577 5.828 -2.336 1.00 94.94 84 GLU A C 1
ATOM 641 O O . GLU A 1 84 ? 7.988 6.908 -2.438 1.00 94.94 84 GLU A O 1
ATOM 646 N N . SER A 1 85 ? 8.235 4.778 -3.090 1.00 94.00 85 SER A N 1
ATOM 647 C CA . SER A 1 85 ? 7.121 4.843 -4.037 1.00 94.00 85 SER A CA 1
ATOM 648 C C . SER A 1 85 ? 5.766 4.974 -3.336 1.00 94.00 85 SER A C 1
ATOM 650 O O . SER A 1 85 ? 4.920 5.730 -3.815 1.00 94.00 85 SER A O 1
ATOM 652 N N . ILE A 1 86 ? 5.573 4.330 -2.177 1.00 93.19 86 ILE A N 1
ATOM 653 C CA . ILE A 1 86 ? 4.367 4.513 -1.354 1.00 93.19 86 ILE A CA 1
ATOM 654 C C . ILE A 1 86 ? 4.267 5.968 -0.903 1.00 93.19 86 ILE A C 1
ATOM 656 O O . ILE A 1 86 ? 3.205 6.576 -1.042 1.00 93.19 86 ILE A O 1
ATOM 660 N N . LEU A 1 87 ? 5.367 6.542 -0.408 1.00 92.19 87 LEU A N 1
ATOM 661 C CA . LEU A 1 87 ? 5.390 7.933 0.043 1.00 92.19 87 LEU A CA 1
ATOM 662 C C . LEU A 1 87 ? 5.026 8.896 -1.095 1.00 92.19 87 LEU A C 1
ATOM 664 O O . LEU A 1 87 ? 4.197 9.785 -0.914 1.00 92.19 87 LEU A O 1
ATOM 668 N N . PHE A 1 88 ? 5.566 8.661 -2.293 1.00 92.31 88 PHE A N 1
ATOM 669 C CA . PHE A 1 88 ? 5.217 9.433 -3.483 1.00 92.31 88 PHE A CA 1
ATOM 670 C C . PHE A 1 88 ? 3.710 9.386 -3.798 1.00 92.31 88 PHE A C 1
ATOM 672 O O . PHE A 1 88 ? 3.098 10.422 -4.073 1.00 92.31 88 PHE A O 1
ATOM 679 N N . PHE A 1 89 ? 3.086 8.204 -3.746 1.00 91.56 89 PHE A N 1
ATOM 680 C CA . PHE A 1 89 ? 1.646 8.075 -3.990 1.00 91.56 89 PHE A CA 1
ATOM 681 C C . PHE A 1 89 ? 0.796 8.662 -2.859 1.00 91.56 89 PHE A C 1
ATOM 683 O O . PHE A 1 89 ? -0.254 9.243 -3.135 1.00 91.56 89 PHE A O 1
ATOM 690 N N . ALA A 1 90 ? 1.253 8.574 -1.610 1.00 89.69 90 ALA A N 1
ATOM 691 C CA . ALA A 1 90 ? 0.589 9.198 -0.471 1.00 89.69 90 ALA A CA 1
ATOM 692 C C . ALA A 1 90 ? 0.583 10.730 -0.599 1.00 89.69 90 ALA A C 1
ATOM 694 O O . ALA A 1 90 ? -0.464 11.358 -0.436 1.00 89.69 90 ALA A O 1
ATOM 695 N N . ASP A 1 91 ? 1.710 11.336 -0.979 1.00 89.12 91 ASP A N 1
ATOM 696 C CA . ASP A 1 91 ? 1.798 12.775 -1.244 1.00 89.12 91 ASP A CA 1
ATOM 697 C C . ASP A 1 91 ? 0.880 13.201 -2.394 1.00 89.12 91 ASP A C 1
ATOM 699 O O . ASP A 1 91 ? 0.184 14.221 -2.311 1.00 89.12 91 ASP A O 1
ATOM 703 N N . ALA A 1 92 ? 0.829 12.401 -3.463 1.00 86.69 92 ALA A N 1
ATOM 704 C CA . ALA A 1 92 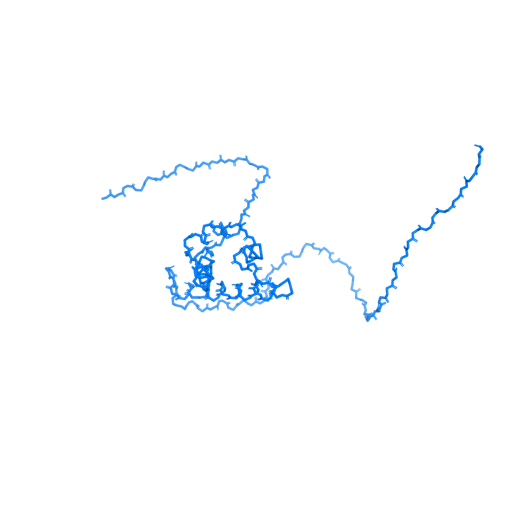? -0.087 12.635 -4.571 1.00 86.69 92 ALA A CA 1
ATOM 705 C C . ALA A 1 92 ? -1.557 12.563 -4.119 1.00 86.69 92 ALA A C 1
ATOM 707 O O . ALA A 1 92 ? -2.353 13.422 -4.503 1.00 86.69 92 ALA A O 1
ATOM 708 N N . TYR A 1 93 ? -1.914 11.595 -3.272 1.00 81.44 93 TYR A N 1
ATOM 709 C CA . TYR A 1 93 ? -3.264 11.452 -2.728 1.00 81.44 93 TYR A CA 1
ATOM 710 C C . TYR A 1 93 ? -3.635 12.605 -1.788 1.00 81.44 93 TYR A C 1
ATOM 712 O O . TYR A 1 93 ? -4.714 13.174 -1.909 1.00 81.44 93 TYR A O 1
ATOM 720 N N . ASN A 1 94 ? -2.724 13.049 -0.924 1.00 80.81 94 ASN A N 1
ATOM 721 C CA . ASN A 1 94 ? -2.960 14.216 -0.072 1.00 80.81 94 ASN A CA 1
ATOM 722 C C . ASN A 1 94 ? -3.218 15.485 -0.902 1.00 80.81 94 ASN A C 1
ATOM 724 O O . ASN A 1 94 ? -4.065 16.311 -0.550 1.00 80.81 94 ASN A O 1
ATOM 728 N N . LYS A 1 95 ? -2.520 15.631 -2.035 1.00 79.31 95 LYS A N 1
ATOM 729 C CA . LYS A 1 95 ? -2.610 16.812 -2.902 1.00 79.31 95 LYS A CA 1
ATOM 730 C C . LYS A 1 95 ? -3.798 16.802 -3.871 1.00 79.31 95 LYS A C 1
ATOM 732 O O . LYS A 1 95 ? -4.313 17.877 -4.179 1.00 79.31 95 LYS A O 1
ATOM 737 N N . PHE A 1 96 ? -4.197 15.637 -4.376 1.00 78.00 96 PHE A N 1
ATOM 738 C CA . PHE A 1 96 ? -5.189 15.511 -5.456 1.00 78.00 96 PHE A CA 1
ATOM 739 C C . PHE A 1 96 ? -6.362 14.571 -5.143 1.00 78.00 96 PHE A C 1
ATOM 741 O O . PHE A 1 96 ? -7.258 14.418 -5.975 1.00 78.00 96 PHE A O 1
ATOM 748 N N . GLY A 1 97 ? -6.352 13.912 -3.990 1.00 69.94 97 GLY A N 1
ATOM 749 C CA . GLY A 1 97 ? -7.358 12.946 -3.586 1.00 69.94 97 GLY A CA 1
ATOM 750 C C . GLY A 1 97 ? -8.682 13.576 -3.135 1.00 69.94 97 GLY A C 1
ATOM 751 O O . GLY A 1 97 ? -8.812 14.791 -2.946 1.00 69.94 97 GLY A O 1
ATOM 752 N N . PRO A 1 98 ? -9.720 12.748 -2.951 1.00 64.38 98 PRO A N 1
ATOM 753 C CA . PRO A 1 98 ? -10.989 13.190 -2.390 1.00 64.38 98 PRO A CA 1
ATOM 754 C C . PRO A 1 98 ? -10.781 13.772 -0.984 1.00 64.38 98 PRO A C 1
ATOM 756 O O . PRO A 1 98 ? -10.286 13.095 -0.091 1.00 64.38 98 PRO A O 1
ATOM 759 N N . GLY A 1 99 ? -11.164 15.035 -0.776 1.00 64.12 99 GLY A N 1
ATOM 760 C CA . GLY A 1 99 ? -10.968 15.724 0.505 1.00 64.12 99 GLY A CA 1
ATOM 761 C C . GLY A 1 99 ? -9.679 16.544 0.614 1.00 64.12 99 GLY A C 1
ATOM 762 O O . GLY A 1 99 ? -9.467 17.159 1.660 1.00 64.12 99 GLY A O 1
ATOM 763 N N . SER A 1 100 ? -8.867 16.634 -0.451 1.00 62.44 100 SER A N 1
ATOM 764 C CA . SER A 1 100 ? -7.729 17.559 -0.523 1.00 62.44 100 SER A CA 1
ATOM 765 C C . SER A 1 100 ? -8.171 18.994 -0.219 1.00 62.44 100 SER A C 1
ATOM 767 O O . SER A 1 100 ? -8.855 19.644 -1.011 1.00 62.44 100 SER A O 1
ATOM 769 N N . GLN A 1 101 ? -7.784 19.499 0.953 1.00 60.00 101 GLN A N 1
ATOM 770 C CA . GLN A 1 101 ? -7.948 20.904 1.318 1.00 60.00 101 GLN A CA 1
ATOM 771 C C . GLN A 1 101 ? -6.852 21.709 0.596 1.00 60.00 101 GLN A C 1
ATOM 773 O O . GLN A 1 101 ? -5.667 21.431 0.805 1.00 60.00 101 GLN A O 1
ATOM 778 N N . PRO A 1 102 ? -7.186 22.710 -0.239 1.00 50.94 102 PRO A N 1
ATOM 779 C CA . PRO A 1 102 ? -6.183 23.597 -0.801 1.00 50.94 102 PRO A CA 1
ATOM 780 C C . PRO A 1 102 ? -5.625 24.479 0.321 1.00 50.94 102 PRO A C 1
ATOM 782 O O . PRO A 1 102 ? -6.242 25.462 0.712 1.00 50.94 102 PRO A O 1
ATOM 785 N N . GLY A 1 103 ? -4.456 24.104 0.842 1.00 53.22 103 GLY A N 1
ATOM 786 C CA . GLY A 1 103 ? -3.615 24.957 1.678 1.00 53.22 103 GLY A CA 1
ATOM 787 C C . GLY A 1 103 ? -4.236 25.396 3.004 1.00 53.22 103 GLY A C 1
ATOM 788 O O . GLY A 1 103 ? -4.494 26.580 3.203 1.00 53.22 103 GLY A O 1
ATOM 789 N N . SER A 1 104 ? -4.355 24.478 3.963 1.00 47.06 104 SER A N 1
ATOM 790 C CA . SER A 1 104 ? -4.218 24.891 5.364 1.00 47.06 104 SER A CA 1
ATOM 791 C C . SER A 1 104 ? -2.734 25.207 5.601 1.00 47.06 104 SER A C 1
ATOM 793 O O . SER A 1 104 ? -1.898 24.365 5.262 1.00 47.06 104 SER A O 1
ATOM 795 N N . PRO A 1 105 ? -2.358 26.387 6.132 1.00 49.22 105 PRO A N 1
ATOM 796 C CA . PRO A 1 105 ? -0.978 26.629 6.534 1.00 49.22 105 PRO A CA 1
ATOM 797 C C . PRO A 1 105 ? -0.584 25.535 7.525 1.00 49.22 105 PRO A C 1
ATOM 799 O O . PRO A 1 105 ? -1.352 25.257 8.450 1.00 49.22 105 PRO A O 1
ATOM 802 N N . SER A 1 106 ? 0.578 24.906 7.327 1.00 46.75 106 SER A N 1
ATOM 803 C CA . SER A 1 106 ? 1.143 23.984 8.311 1.00 46.75 106 SER A CA 1
ATOM 804 C C . SER A 1 106 ? 1.038 24.627 9.694 1.00 46.75 106 SER A C 1
ATOM 806 O O . SER A 1 106 ? 1.504 25.763 9.844 1.00 46.75 106 SER A O 1
ATOM 808 N N . PRO A 1 107 ? 0.456 23.967 10.713 1.00 45.84 107 PRO A N 1
ATOM 809 C CA . PRO A 1 107 ? 0.684 24.429 12.064 1.00 45.84 107 PRO A CA 1
ATOM 810 C C . PRO A 1 107 ? 2.195 24.329 12.259 1.00 45.84 107 PRO A C 1
ATOM 812 O O . PRO A 1 107 ? 2.780 23.252 12.146 1.00 45.84 107 PRO A O 1
ATOM 815 N N . THR A 1 108 ? 2.853 25.467 12.460 1.00 45.78 108 THR A N 1
ATOM 816 C CA . THR A 1 108 ? 4.182 25.492 13.055 1.00 45.78 108 THR A CA 1
ATOM 817 C C . THR A 1 108 ? 4.058 24.720 14.357 1.00 45.78 108 THR A C 1
ATOM 819 O O . THR A 1 108 ? 3.453 25.214 15.308 1.00 45.78 108 THR A O 1
ATOM 822 N N . ILE A 1 109 ? 4.541 23.480 14.368 1.00 49.59 109 ILE A N 1
ATOM 823 C CA . ILE A 1 109 ? 4.699 22.709 15.591 1.00 49.59 109 ILE A CA 1
ATOM 824 C C . ILE A 1 109 ? 5.829 23.421 16.331 1.00 49.59 109 ILE A C 1
ATOM 826 O O . ILE A 1 109 ? 7.008 23.188 16.076 1.00 49.59 109 ILE A O 1
ATOM 830 N N . ASP A 1 110 ? 5.455 24.399 17.150 1.00 41.94 110 ASP A N 1
ATOM 831 C CA . ASP A 1 110 ? 6.331 24.958 18.162 1.00 41.94 110 ASP A CA 1
ATOM 832 C C . ASP A 1 110 ? 6.646 23.811 19.124 1.00 41.94 110 ASP A C 1
ATOM 834 O O . ASP A 1 110 ? 5.750 23.261 19.765 1.00 41.94 110 ASP A O 1
ATOM 838 N N . SER A 1 111 ? 7.910 23.395 19.180 1.00 49.19 111 SER A N 1
ATOM 839 C CA . SER A 1 111 ? 8.407 22.324 20.057 1.00 49.19 111 SER A CA 1
ATOM 840 C C . SER A 1 111 ? 8.413 22.731 21.542 1.00 49.19 111 SER A C 1
ATOM 842 O O . SER A 1 111 ? 9.291 22.328 22.307 1.00 49.19 111 SER A O 1
ATOM 844 N N . GLY A 1 112 ? 7.445 23.539 21.971 1.00 51.06 112 GLY A N 1
ATOM 845 C CA . GLY A 1 112 ? 7.270 24.020 23.331 1.00 51.06 112 GLY A CA 1
ATOM 846 C C . GLY A 1 112 ? 5.939 23.549 23.912 1.00 51.06 112 GLY A C 1
ATOM 847 O O . GLY A 1 112 ? 4.889 24.007 23.485 1.00 51.06 112 GLY A O 1
ATOM 848 N N . ALA A 1 113 ? 6.019 22.711 24.952 1.00 51.31 113 ALA A N 1
ATOM 849 C CA . ALA A 1 113 ? 4.919 22.172 25.770 1.00 51.31 113 ALA A CA 1
ATOM 850 C C . ALA A 1 113 ? 4.144 21.007 25.111 1.00 51.31 113 ALA A C 1
ATOM 852 O O . ALA A 1 113 ? 3.617 21.116 24.020 1.00 51.31 113 ALA A O 1
ATOM 853 N N . THR A 1 114 ? 3.977 19.823 25.700 1.00 44.88 114 THR A N 1
ATOM 854 C CA . THR A 1 114 ? 4.097 19.401 27.100 1.00 44.88 114 THR A CA 1
ATOM 855 C C . THR A 1 114 ? 4.116 17.871 27.084 1.00 44.88 114 THR A C 1
ATOM 857 O O . THR A 1 114 ? 3.071 17.240 26.957 1.00 44.88 114 THR A O 1
ATOM 860 N N . THR A 1 115 ? 5.286 17.247 27.202 1.00 52.25 115 THR A N 1
ATOM 861 C CA . THR A 1 115 ? 5.352 15.843 27.627 1.00 52.25 115 THR A CA 1
ATOM 862 C C . THR A 1 115 ? 5.108 15.842 29.138 1.00 52.25 115 THR A C 1
ATOM 864 O O . THR A 1 115 ? 5.911 16.446 29.854 1.00 52.25 115 THR A O 1
ATOM 867 N N . PRO A 1 116 ? 4.033 15.240 29.677 1.00 42.50 116 PRO A N 1
ATOM 868 C CA . PRO A 1 116 ? 3.893 15.118 31.122 1.00 42.50 116 PRO A CA 1
ATOM 869 C C . PRO A 1 116 ? 4.984 14.168 31.641 1.00 42.50 116 PRO A C 1
ATOM 871 O O . PRO A 1 116 ? 4.931 12.957 31.445 1.00 42.50 116 PRO A O 1
ATOM 874 N N . SER A 1 117 ? 6.013 14.744 32.264 1.00 46.81 117 SER A N 1
ATOM 875 C CA . SER A 1 117 ? 7.130 14.025 32.879 1.00 46.81 117 SER A CA 1
ATOM 876 C C . SER A 1 117 ? 6.671 13.349 34.172 1.00 46.81 117 SER A C 1
ATOM 878 O O . SER A 1 117 ? 6.449 14.017 35.180 1.00 46.81 117 SER A O 1
ATOM 880 N N . LEU A 1 118 ? 6.554 12.021 34.166 1.00 43.34 118 LEU A N 1
ATOM 881 C CA . LEU A 1 118 ? 6.361 11.207 35.370 1.00 43.34 118 LEU A CA 1
ATOM 882 C C . LEU A 1 118 ? 7.715 10.839 35.996 1.00 43.34 118 LEU A C 1
ATOM 884 O O . LEU A 1 118 ? 8.107 9.679 35.967 1.00 43.34 118 LEU A O 1
ATOM 888 N N . THR A 1 119 ? 8.441 11.801 36.569 1.00 49.03 119 THR A N 1
ATOM 889 C CA . THR A 1 119 ? 9.614 11.508 37.418 1.00 49.03 119 THR A CA 1
ATOM 890 C C . THR A 1 119 ? 9.841 12.615 38.460 1.00 49.03 119 THR A C 1
ATOM 892 O O . THR A 1 119 ? 9.998 13.780 38.091 1.00 49.03 119 THR A O 1
ATOM 895 N N . PRO A 1 120 ? 9.884 12.307 39.773 1.00 43.22 120 PRO A N 1
ATOM 896 C CA . PRO A 1 120 ? 10.325 13.264 40.776 1.00 43.22 120 PRO A CA 1
ATOM 897 C C . PRO A 1 120 ? 11.848 13.412 40.728 1.00 43.22 120 PRO A C 1
ATOM 899 O O . PRO A 1 120 ? 12.602 12.444 40.800 1.00 43.22 120 PRO A O 1
ATOM 902 N N . SER A 1 121 ? 12.265 14.667 40.627 1.00 39.75 121 SER A N 1
ATOM 903 C CA . SER A 1 121 ? 13.629 15.173 40.722 1.00 39.75 121 SER A CA 1
ATOM 904 C C . SER A 1 121 ? 14.373 14.696 41.975 1.00 39.75 121 SER A C 1
ATOM 906 O O . SER A 1 121 ? 13.885 14.871 43.092 1.00 39.75 121 SER A O 1
ATOM 908 N N . SER A 1 122 ? 15.616 14.236 41.803 1.00 38.06 122 SER A N 1
ATOM 909 C CA . SER A 1 122 ? 16.721 14.622 42.690 1.00 38.06 122 SER A CA 1
ATOM 910 C C . SER A 1 122 ? 18.089 14.440 42.026 1.00 38.06 122 SER A C 1
ATOM 912 O O . SER A 1 122 ? 18.509 13.328 41.725 1.00 38.06 122 SER A O 1
ATOM 914 N N . SER A 1 123 ? 18.777 15.581 41.924 1.00 42.00 123 SER A N 1
ATOM 915 C CA . SER A 1 123 ? 20.234 15.772 41.966 1.00 42.00 123 SER A CA 1
ATOM 916 C C . SER A 1 123 ? 21.040 15.612 40.667 1.00 42.00 123 SER A C 1
ATOM 918 O O . SER A 1 123 ? 21.128 14.554 40.058 1.00 42.00 123 SER A O 1
ATOM 920 N N . ALA A 1 124 ? 21.650 16.739 40.288 1.00 43.91 124 ALA A N 1
ATOM 921 C CA . ALA A 1 124 ? 22.378 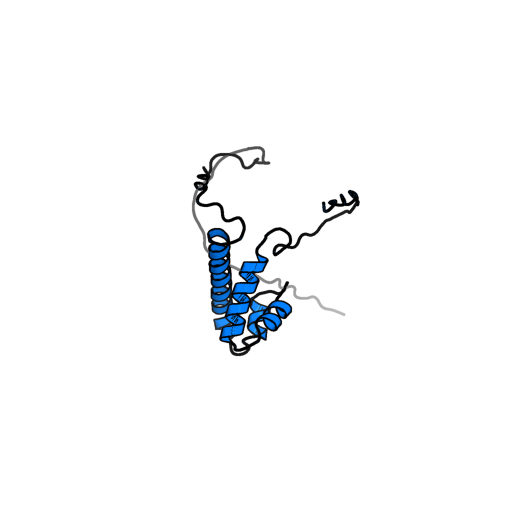17.036 39.058 1.00 43.91 124 ALA A CA 1
ATOM 922 C C . ALA A 1 124 ? 23.866 16.572 39.076 1.00 43.91 124 ALA A C 1
ATOM 924 O O . ALA A 1 124 ? 24.233 15.705 39.864 1.00 43.91 124 ALA A O 1
ATOM 925 N N . PRO A 1 125 ? 24.741 17.107 38.201 1.00 49.09 125 PRO A N 1
ATOM 926 C CA . PRO A 1 125 ? 25.263 16.454 37.005 1.00 49.09 125 PRO A CA 1
ATOM 927 C C . PRO A 1 125 ? 26.716 15.970 37.185 1.00 49.09 125 PRO A C 1
ATOM 929 O O . PRO A 1 125 ? 27.480 16.537 37.964 1.00 49.09 125 PRO A O 1
ATOM 932 N N . SER A 1 126 ? 27.158 14.976 36.408 1.00 39.66 126 SER A N 1
ATOM 933 C CA . SER A 1 126 ? 28.594 14.699 36.283 1.00 39.66 126 SER A CA 1
ATOM 934 C C . SER A 1 126 ? 28.988 14.447 34.837 1.00 39.66 126 SER A C 1
ATOM 936 O O . SER A 1 126 ? 28.333 13.729 34.086 1.00 39.66 126 SER A O 1
ATOM 938 N N . SER A 1 127 ? 30.036 15.153 34.450 1.00 41.91 127 SER A N 1
ATOM 939 C CA . SER A 1 127 ? 30.571 15.304 33.114 1.00 41.91 127 SER A CA 1
ATOM 940 C C . SER A 1 127 ? 31.517 14.159 32.732 1.00 41.91 127 SER A C 1
ATOM 942 O O . SER A 1 127 ? 32.158 13.551 33.583 1.00 41.91 127 SER A O 1
ATOM 944 N N . ARG A 1 128 ? 31.701 14.021 31.408 1.00 38.28 128 ARG A N 1
ATOM 945 C CA . ARG A 1 128 ? 32.948 13.628 30.716 1.00 38.28 128 ARG A CA 1
ATOM 946 C C . ARG A 1 128 ? 33.138 12.152 30.290 1.00 38.28 128 ARG A C 1
ATOM 948 O O . ARG A 1 128 ? 33.701 11.342 31.009 1.00 38.28 128 ARG A O 1
ATOM 955 N N . ALA A 1 129 ? 32.878 11.975 28.987 1.00 42.12 129 ALA A N 1
ATOM 956 C CA . ALA A 1 129 ? 33.695 11.326 27.940 1.00 42.12 129 ALA A CA 1
ATOM 957 C C . ALA A 1 129 ? 33.758 9.777 27.819 1.00 42.12 129 ALA A C 1
ATOM 959 O O . ALA A 1 129 ? 33.644 9.060 28.807 1.00 42.12 129 ALA A O 1
ATOM 960 N N . PRO A 1 130 ? 33.933 9.254 26.580 1.00 49.84 130 PRO A N 1
ATOM 961 C CA . PRO A 1 130 ? 33.626 7.873 26.212 1.00 49.84 130 PRO A CA 1
ATOM 962 C C . PRO A 1 130 ? 34.824 6.934 26.401 1.00 49.84 130 PRO A C 1
ATOM 964 O O . PRO A 1 130 ? 35.980 7.352 26.366 1.00 49.84 130 PRO A O 1
ATOM 967 N N . SER A 1 131 ? 34.567 5.634 26.554 1.00 45.53 131 SER A N 1
ATOM 968 C CA . SER A 1 131 ? 35.609 4.601 26.583 1.00 45.53 131 SER A CA 1
ATOM 969 C C . SER A 1 131 ? 35.112 3.298 25.949 1.00 45.53 131 SER A C 1
ATOM 971 O O . SER A 1 131 ? 34.372 2.537 26.554 1.00 45.53 131 SER A O 1
ATOM 973 N N . ARG A 1 132 ? 35.497 3.112 24.680 1.00 39.22 132 ARG A N 1
ATOM 974 C CA . ARG A 1 132 ? 36.093 1.904 24.074 1.00 39.22 132 ARG A CA 1
ATOM 975 C C . ARG A 1 132 ? 35.747 0.528 24.706 1.00 39.22 132 ARG A C 1
ATOM 977 O O . ARG A 1 132 ? 36.140 0.234 25.827 1.00 39.22 132 ARG A O 1
ATOM 984 N N . ALA A 1 133 ? 35.103 -0.323 23.898 1.00 41.69 133 ALA A N 1
ATOM 985 C CA . ALA A 1 133 ? 34.781 -1.755 24.088 1.00 41.69 133 ALA A CA 1
ATOM 986 C C . ALA A 1 133 ? 36.027 -2.687 24.175 1.00 41.69 133 ALA A C 1
ATOM 988 O O . ALA A 1 133 ? 37.143 -2.170 24.063 1.00 41.69 133 ALA A O 1
ATOM 989 N N . PRO A 1 134 ? 35.924 -4.045 24.149 1.00 53.25 134 PRO A N 1
ATOM 990 C CA . PRO A 1 134 ? 34.932 -5.023 24.657 1.00 53.25 134 PRO A CA 1
ATOM 991 C C . PRO A 1 134 ? 35.598 -6.115 25.554 1.00 53.25 134 PRO A C 1
ATOM 993 O O . PRO A 1 134 ? 36.820 -6.169 25.674 1.00 53.25 134 PRO A O 1
ATOM 996 N N . SER A 1 135 ? 34.840 -7.054 26.139 1.00 42.06 135 SER A N 1
ATOM 997 C CA . SER A 1 135 ? 35.301 -8.457 26.311 1.00 42.06 135 SER A CA 1
ATOM 998 C C . SER A 1 135 ? 34.177 -9.391 26.774 1.00 42.06 135 SER A C 1
ATOM 1000 O O . SER A 1 135 ? 33.732 -9.350 27.917 1.00 42.06 135 SER A O 1
ATOM 1002 N N . PHE A 1 136 ? 33.759 -10.276 25.869 1.00 38.78 136 PHE A N 1
ATOM 1003 C CA . PHE A 1 136 ? 33.087 -11.528 26.207 1.00 38.78 136 PHE A CA 1
ATOM 1004 C C . PHE A 1 136 ? 34.060 -12.436 26.972 1.00 38.78 136 PHE A C 1
ATOM 1006 O O . PHE A 1 136 ? 35.226 -12.555 26.590 1.00 38.78 136 PHE A O 1
ATOM 1013 N N . ARG A 1 137 ? 33.575 -13.105 28.021 1.00 45.62 137 ARG A N 1
ATOM 1014 C CA . ARG A 1 137 ? 34.293 -14.174 28.726 1.00 45.62 137 ARG A CA 1
ATOM 1015 C C . ARG A 1 137 ? 33.302 -15.324 29.003 1.00 45.62 137 ARG A C 1
ATOM 1017 O O . ARG A 1 137 ? 32.257 -15.045 29.589 1.00 45.62 137 ARG A O 1
ATOM 1024 N N . PRO A 1 138 ? 33.567 -16.571 28.569 1.00 48.97 138 PRO A N 1
ATOM 1025 C CA . PRO A 1 138 ? 32.717 -17.725 28.872 1.00 48.97 138 PRO A CA 1
ATOM 1026 C C . PRO A 1 138 ? 33.065 -18.317 30.255 1.00 48.97 138 PRO A C 1
ATOM 1028 O O . PRO A 1 138 ? 34.156 -18.039 30.763 1.00 48.97 138 PRO A O 1
ATOM 1031 N N . PRO A 1 139 ? 32.185 -19.121 30.885 1.00 45.38 139 PRO A N 1
ATOM 1032 C CA . PRO A 1 139 ? 32.519 -19.817 32.120 1.00 45.38 139 PRO A CA 1
ATOM 1033 C C . PRO A 1 139 ? 33.126 -21.200 31.840 1.00 45.38 139 PRO A C 1
ATOM 1035 O O . PRO A 1 139 ? 32.488 -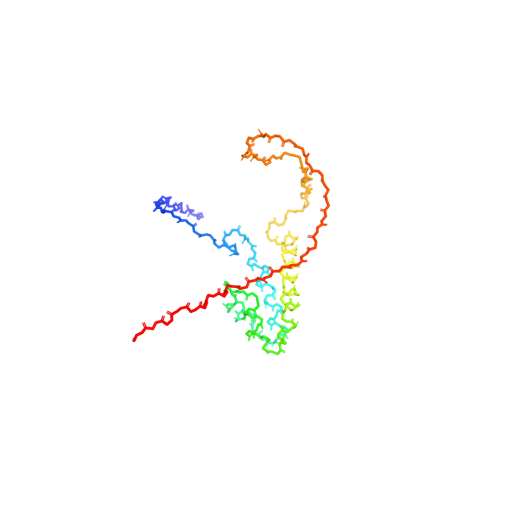22.064 31.241 1.00 45.38 139 PRO A O 1
ATOM 1038 N N . ASP A 1 140 ? 34.340 -21.411 32.349 1.00 37.19 140 ASP A N 1
ATOM 1039 C CA . ASP A 1 140 ? 34.939 -22.729 32.554 1.00 37.19 140 ASP A CA 1
ATOM 1040 C C . ASP A 1 140 ? 34.456 -23.298 33.898 1.00 37.19 140 ASP A C 1
ATOM 1042 O O . ASP A 1 140 ? 34.691 -22.703 34.950 1.00 37.19 140 ASP A O 1
ATOM 1046 N N . HIS A 1 141 ? 33.835 -24.478 33.891 1.00 42.78 141 HIS A N 1
ATOM 1047 C CA . HIS A 1 141 ? 33.743 -25.329 35.080 1.00 42.78 141 HIS A CA 1
ATOM 1048 C C . HIS A 1 141 ? 34.239 -26.732 34.726 1.00 42.78 141 HIS A C 1
ATOM 1050 O O . HIS A 1 141 ? 33.607 -27.464 33.967 1.00 42.78 141 HIS A O 1
ATOM 1056 N N . VAL A 1 142 ? 35.390 -27.094 35.296 1.00 41.12 142 VAL A N 1
ATOM 1057 C CA . VAL A 1 142 ? 36.048 -28.398 35.163 1.00 41.12 142 VAL A CA 1
ATOM 1058 C C . VAL A 1 142 ? 36.111 -29.100 36.527 1.00 41.12 142 VAL A C 1
ATOM 1060 O O . VAL A 1 142 ? 36.514 -28.506 37.522 1.00 41.12 142 VAL A O 1
ATOM 1063 N N . CYS A 1 143 ? 35.757 -30.391 36.482 1.00 36.97 143 CYS A N 1
ATOM 1064 C CA . CYS A 1 143 ? 36.124 -31.548 37.317 1.00 36.97 143 CYS A CA 1
ATOM 1065 C C . CYS A 1 143 ? 35.815 -31.612 38.824 1.00 36.97 143 CYS A C 1
ATOM 1067 O O . CYS A 1 143 ? 36.425 -30.912 39.628 1.00 36.97 143 CYS A O 1
ATOM 1069 N N . ARG A 1 144 ? 35.155 -32.720 39.218 1.00 38.94 144 ARG A N 1
ATOM 1070 C CA . ARG A 1 144 ? 35.880 -33.827 39.886 1.00 38.94 144 ARG A CA 1
ATOM 1071 C C . ARG A 1 144 ? 35.175 -35.199 39.831 1.00 38.94 144 ARG A C 1
ATOM 1073 O O . ARG A 1 144 ? 34.051 -35.359 40.285 1.00 38.94 144 ARG A O 1
ATOM 1080 N N . GLU A 1 145 ? 35.931 -36.152 39.289 1.00 36.94 145 GLU A N 1
ATOM 1081 C CA . GLU A 1 145 ? 36.046 -37.611 39.519 1.00 36.94 145 GLU A CA 1
ATOM 1082 C C . GLU A 1 145 ? 35.809 -38.015 41.008 1.00 36.94 145 GLU A C 1
ATOM 1084 O O . GLU A 1 145 ? 36.114 -37.213 41.888 1.00 36.94 145 GLU A O 1
ATOM 1089 N N . ARG A 1 146 ? 35.279 -39.181 41.433 1.00 38.28 146 ARG A N 1
ATOM 1090 C CA . ARG A 1 146 ? 35.550 -40.598 41.095 1.00 38.28 146 ARG A CA 1
ATOM 1091 C C . ARG A 1 146 ? 34.606 -41.513 41.909 1.00 38.28 146 ARG A C 1
ATOM 1093 O O . ARG A 1 146 ? 34.393 -41.207 43.083 1.00 38.28 146 ARG A O 1
ATOM 1100 N N . ALA A 1 147 ? 34.175 -42.643 41.346 1.00 37.84 147 ALA A N 1
ATOM 1101 C CA . ALA A 1 147 ? 34.192 -44.001 41.928 1.00 37.84 147 ALA A CA 1
ATOM 1102 C C . ALA A 1 147 ? 33.618 -44.984 40.901 1.00 37.84 147 ALA A C 1
ATOM 1104 O O . ALA A 1 147 ? 32.485 -44.735 40.435 1.00 37.84 147 ALA A O 1
#

Foldseek 3Di:
DDDDDDDDDDDDDDPDDDFDPDPTVDVLLQLLLVLQLVVCVVLVHDSVVLSVVPPPHQPLVSCCVSPVVQDPVCSVVVSVVSVVSSVVSVVVCCCPNDPNDDDDDPPPPPVDDDDPDPDDDDDDDDDDDDDDDDDDDDDDDDDDDDD

Radius of gyration: 26.95 Å; chains: 1; bounding box: 72×71×59 Å